Protein AF-A0A973MU06-F1 (afdb_monomer)

Nearest PDB structures (foldseek):
  3po4-assembly1_A  TM=4.987E-01  e=3.612E+00  Thermus aquaticus
  2y1j-assembly1_A  TM=4.144E-01  e=3.612E+00  Geobacillus stearothermophilus
  6xbu-assembly1_A  TM=2.678E-01  e=2.551E+00  Homo sapiens

Mean predicted aligned error: 11.71 Å

Structure (mmCIF, N/CA/C/O backbone):
data_AF-A0A973MU06-F1
#
_entry.id   AF-A0A973MU06-F1
#
loop_
_atom_site.group_PDB
_atom_site.id
_atom_site.type_symbol
_atom_site.label_atom_id
_atom_site.label_alt_id
_atom_site.label_comp_id
_atom_site.label_asym_id
_atom_site.label_entity_id
_atom_site.label_seq_id
_atom_site.pdbx_PDB_ins_code
_atom_site.Cartn_x
_atom_site.Cartn_y
_atom_site.Cartn_z
_atom_site.occupancy
_atom_site.B_iso_or_equiv
_atom_site.auth_seq_id
_atom_site.auth_comp_id
_atom_site.auth_asym_id
_atom_site.auth_atom_id
_atom_site.pdbx_PDB_model_num
ATOM 1 N N . MET A 1 1 ? -18.813 -7.911 0.118 1.00 45.56 1 MET A N 1
ATOM 2 C CA . MET A 1 1 ? -17.657 -8.788 -0.163 1.00 45.56 1 MET A CA 1
ATOM 3 C C . MET A 1 1 ? -16.631 -7.977 -0.950 1.00 45.56 1 MET A C 1
ATOM 5 O O . MET A 1 1 ? -17.014 -7.295 -1.896 1.00 45.56 1 MET A O 1
ATOM 9 N N . LEU A 1 2 ? -15.394 -7.871 -0.468 1.00 59.91 2 LEU A N 1
ATOM 10 C CA . LEU A 1 2 ? -14.309 -7.166 -1.158 1.00 59.91 2 LEU A CA 1
ATOM 11 C C . LEU A 1 2 ? -13.638 -8.207 -2.064 1.00 59.91 2 LEU A C 1
ATOM 13 O O . LEU A 1 2 ? -13.179 -9.213 -1.537 1.00 59.91 2 LEU A O 1
ATOM 17 N N . ASP A 1 3 ? -13.630 -8.017 -3.383 1.00 68.06 3 ASP A N 1
ATOM 18 C CA . ASP A 1 3 ? -12.956 -8.941 -4.308 1.00 68.06 3 ASP A CA 1
ATOM 19 C C . ASP A 1 3 ? -11.448 -8.655 -4.296 1.00 68.06 3 ASP A C 1
ATOM 21 O O . ASP A 1 3 ? -10.910 -7.942 -5.143 1.00 68.06 3 ASP A O 1
ATOM 25 N N . VAL A 1 4 ? -10.794 -9.056 -3.207 1.00 68.69 4 VAL A N 1
ATOM 26 C CA . VAL A 1 4 ? -9.351 -8.925 -3.002 1.00 68.69 4 VAL A CA 1
ATOM 27 C C . VAL A 1 4 ? -8.822 -10.311 -2.642 1.00 68.69 4 VAL A C 1
ATOM 29 O O . VAL A 1 4 ? -9.302 -10.877 -1.656 1.00 68.69 4 VAL A O 1
ATOM 32 N N . PRO A 1 5 ? -7.857 -10.862 -3.407 1.00 78.50 5 PRO A N 1
ATOM 33 C CA . PRO A 1 5 ? -7.288 -12.177 -3.130 1.00 78.50 5 PRO A CA 1
ATOM 34 C C . PRO A 1 5 ? -6.754 -12.260 -1.699 1.00 78.50 5 PRO A C 1
ATOM 36 O O . PRO A 1 5 ? -6.077 -11.341 -1.235 1.00 78.50 5 PRO A O 1
ATOM 39 N N . HIS A 1 6 ? -7.044 -13.360 -1.000 1.00 78.94 6 HIS A N 1
ATOM 40 C CA . HIS A 1 6 ? -6.614 -13.562 0.387 1.00 78.94 6 HIS A CA 1
ATOM 41 C C . HIS A 1 6 ? -5.093 -13.423 0.542 1.00 78.94 6 HIS A C 1
ATOM 43 O O . HIS A 1 6 ? -4.626 -12.701 1.420 1.00 78.94 6 HIS A O 1
ATOM 49 N N . GLU A 1 7 ? -4.345 -14.018 -0.386 1.00 75.00 7 GLU A N 1
ATOM 50 C CA . GLU A 1 7 ? -2.880 -13.980 -0.446 1.00 75.00 7 GLU A CA 1
ATOM 51 C C . GLU A 1 7 ? -2.329 -12.549 -0.516 1.00 75.00 7 GLU A C 1
ATOM 53 O O . GLU A 1 7 ? -1.333 -12.218 0.127 1.00 75.00 7 GLU A O 1
ATOM 58 N N . LEU A 1 8 ? -3.012 -11.654 -1.240 1.00 74.81 8 LEU A N 1
ATOM 59 C CA . LEU A 1 8 ? -2.621 -10.249 -1.316 1.00 74.81 8 LEU A CA 1
ATOM 60 C C . LEU A 1 8 ? -2.822 -9.550 0.034 1.00 74.81 8 LEU A C 1
ATOM 62 O O . LEU A 1 8 ? -1.968 -8.774 0.466 1.00 74.81 8 LEU A O 1
ATOM 66 N N . VAL A 1 9 ? -3.927 -9.835 0.728 1.00 82.50 9 VAL A N 1
ATOM 67 C CA . VAL A 1 9 ? -4.172 -9.285 2.070 1.00 82.50 9 VAL A CA 1
ATOM 68 C C . VAL A 1 9 ? -3.125 -9.800 3.057 1.00 82.50 9 VAL A C 1
ATOM 70 O O . VAL A 1 9 ? -2.606 -9.010 3.846 1.00 82.50 9 VAL A O 1
ATOM 73 N N . GLU A 1 10 ? -2.770 -11.084 2.993 1.00 80.88 10 GLU A N 1
ATOM 74 C CA . GLU A 1 10 ? -1.718 -11.677 3.822 1.00 80.88 10 GLU A CA 1
ATOM 75 C C . GLU A 1 10 ? -0.357 -11.034 3.560 1.00 80.88 10 GL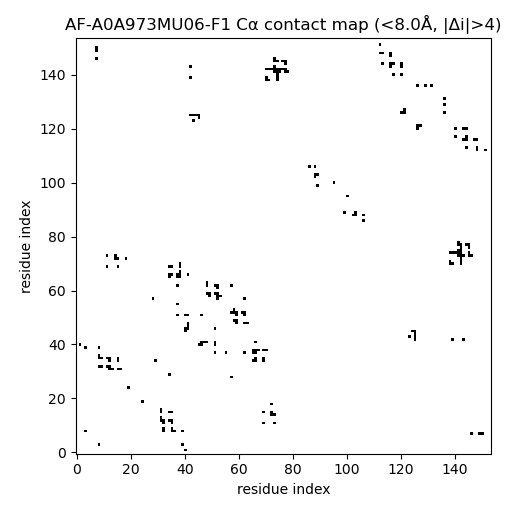U A C 1
ATOM 77 O O . GLU A 1 10 ? 0.290 -10.577 4.509 1.00 80.88 10 GLU A O 1
ATOM 82 N N . HIS A 1 11 ? 0.038 -10.900 2.292 1.00 75.62 11 HIS A N 1
ATOM 83 C CA . HIS A 1 11 ? 1.285 -10.249 1.906 1.00 75.62 11 HIS A CA 1
ATOM 84 C C . HIS A 1 11 ? 1.375 -8.830 2.479 1.00 75.62 11 HIS A C 1
ATOM 86 O O . HIS A 1 11 ? 2.320 -8.496 3.197 1.00 75.62 11 HIS A O 1
ATOM 92 N N . VAL A 1 12 ? 0.355 -8.000 2.241 1.00 79.62 12 VAL A N 1
ATOM 93 C CA . VAL A 1 12 ? 0.316 -6.621 2.752 1.00 79.62 12 VAL A CA 1
ATOM 94 C C . VAL A 1 12 ? 0.273 -6.597 4.283 1.00 79.62 12 VAL A C 1
ATOM 96 O O . VAL A 1 12 ? 0.899 -5.738 4.908 1.00 79.62 12 VAL A O 1
ATOM 99 N N . SER A 1 13 ? -0.408 -7.554 4.919 1.00 86.56 13 SER A N 1
ATOM 100 C CA . SER A 1 13 ? -0.440 -7.660 6.380 1.00 86.56 13 SER A CA 1
ATOM 101 C C . SER A 1 13 ? 0.942 -7.932 6.978 1.00 86.56 13 SER A C 1
ATOM 103 O O . SER A 1 13 ? 1.273 -7.364 8.024 1.00 86.56 13 SER A O 1
ATOM 105 N N . TRP A 1 14 ? 1.770 -8.728 6.297 1.00 85.56 14 TRP A N 1
ATOM 106 C CA . TRP A 1 14 ? 3.141 -9.005 6.709 1.00 85.56 14 TRP A CA 1
ATOM 107 C C . TRP A 1 14 ? 4.021 -7.755 6.598 1.00 85.56 14 TRP A C 1
ATOM 109 O O . TRP A 1 14 ? 4.791 -7.455 7.511 1.00 85.56 14 TRP A O 1
ATOM 119 N N . LEU A 1 15 ? 3.842 -6.952 5.542 1.00 82.69 15 LEU A N 1
ATOM 120 C CA .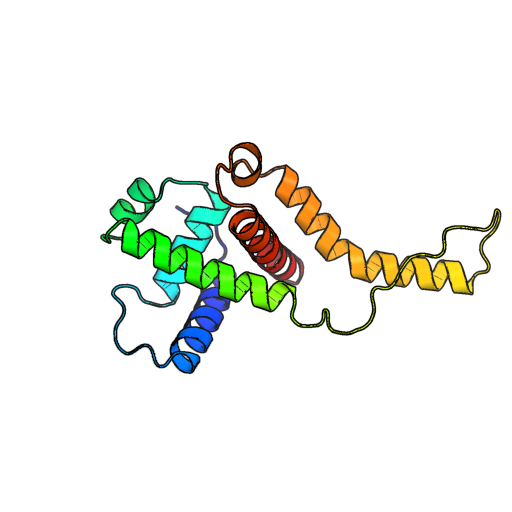 LEU A 1 15 ? 4.535 -5.666 5.396 1.00 82.69 15 LEU A CA 1
ATOM 121 C C . LEU A 1 15 ? 4.183 -4.689 6.524 1.00 82.69 15 LEU A C 1
ATOM 123 O O . LEU A 1 15 ? 5.063 -4.074 7.128 1.00 82.69 15 LEU A O 1
ATOM 127 N N . VAL A 1 16 ? 2.894 -4.583 6.852 1.00 86.31 16 VAL A N 1
ATOM 128 C CA . VAL A 1 16 ? 2.417 -3.761 7.975 1.00 86.31 16 VAL A CA 1
ATOM 129 C C . VAL A 1 16 ? 2.981 -4.272 9.302 1.00 86.31 16 VAL A C 1
ATOM 131 O O . VAL A 1 16 ? 3.365 -3.477 10.159 1.00 86.31 16 VAL A O 1
ATOM 134 N N . TYR A 1 17 ? 3.056 -5.591 9.487 1.00 86.38 17 TYR A N 1
ATOM 135 C CA . TYR A 1 17 ? 3.660 -6.195 10.672 1.00 86.38 17 TYR A CA 1
ATOM 136 C C . TYR A 1 17 ? 5.142 -5.824 10.814 1.00 86.38 17 TYR A C 1
ATOM 138 O O . TYR A 1 17 ? 5.544 -5.358 11.883 1.00 86.38 17 TYR A O 1
ATOM 146 N N . ALA A 1 18 ? 5.933 -5.965 9.746 1.00 78.06 18 ALA A N 1
ATOM 147 C CA . ALA A 1 18 ? 7.343 -5.582 9.736 1.00 78.06 18 ALA A CA 1
ATOM 148 C C . ALA A 1 18 ? 7.517 -4.099 10.100 1.00 78.06 18 ALA A C 1
ATOM 150 O O . ALA A 1 18 ? 8.261 -3.770 11.027 1.00 78.06 18 ALA A O 1
ATOM 151 N N . ARG A 1 19 ? 6.722 -3.214 9.484 1.00 82.38 19 ARG A N 1
ATOM 152 C CA . ARG A 1 19 ? 6.762 -1.776 9.773 1.00 82.38 19 ARG A CA 1
ATOM 153 C C . ARG A 1 19 ? 6.411 -1.443 11.223 1.00 82.38 19 ARG A C 1
ATOM 155 O O . ARG A 1 19 ? 7.079 -0.632 11.861 1.00 82.38 19 ARG A O 1
ATOM 162 N N . ARG A 1 20 ? 5.377 -2.079 11.781 1.00 86.94 20 ARG A N 1
ATOM 163 C CA . ARG A 1 20 ? 4.983 -1.876 13.186 1.00 86.94 20 ARG A CA 1
ATOM 164 C C . ARG A 1 20 ? 6.076 -2.318 14.163 1.00 86.94 20 ARG A C 1
ATOM 166 O O . ARG A 1 20 ? 6.196 -1.700 15.223 1.00 86.94 20 ARG A O 1
ATOM 173 N N . ARG A 1 21 ? 6.855 -3.354 13.820 1.00 82.12 21 ARG A N 1
ATOM 174 C CA . ARG A 1 21 ? 8.013 -3.802 14.609 1.00 82.12 21 ARG A CA 1
ATOM 175 C C . ARG A 1 21 ? 9.158 -2.797 14.571 1.00 82.12 21 ARG A C 1
ATOM 177 O O . ARG A 1 21 ? 9.677 -2.481 15.634 1.00 82.12 21 ARG A O 1
ATOM 184 N N . GLU A 1 22 ? 9.502 -2.276 13.394 1.00 77.50 22 GLU A N 1
ATOM 185 C CA . GLU A 1 22 ? 10.527 -1.229 13.238 1.00 77.50 22 GLU A CA 1
ATOM 186 C C . GLU A 1 22 ? 10.194 0.020 14.061 1.00 77.50 22 GLU A C 1
ATOM 188 O O . GLU A 1 22 ? 11.046 0.561 14.757 1.00 77.50 22 GLU A O 1
ATOM 193 N N . LEU A 1 23 ? 8.929 0.448 14.027 1.00 78.38 23 LEU A N 1
ATOM 194 C CA . LEU A 1 23 ? 8.449 1.623 14.758 1.00 78.38 23 LEU A CA 1
ATOM 195 C C . LEU A 1 23 ? 8.227 1.371 16.262 1.00 78.38 23 LEU A C 1
ATOM 197 O O . LEU A 1 23 ? 7.843 2.291 16.981 1.00 78.38 23 LEU A O 1
ATOM 201 N N . GLY A 1 24 ? 8.386 0.133 16.748 1.00 76.50 24 GLY A N 1
ATOM 202 C CA . GLY A 1 24 ? 8.157 -0.216 18.155 1.00 76.50 24 GLY A CA 1
ATOM 203 C C . GLY A 1 24 ? 6.724 0.043 18.646 1.00 76.50 24 GLY A C 1
ATOM 204 O O . GLY A 1 24 ? 6.511 0.339 19.823 1.00 76.50 24 GLY A O 1
ATOM 205 N N . SER A 1 25 ? 5.718 -0.028 17.766 1.00 73.62 25 SER A N 1
ATOM 206 C CA . SER A 1 25 ? 4.342 0.368 18.097 1.00 73.62 25 SER A CA 1
ATOM 207 C C . SER A 1 25 ? 3.691 -0.621 19.075 1.00 73.62 25 SER A C 1
ATOM 209 O O . SER A 1 25 ? 3.424 -1.767 18.720 1.00 73.62 25 SER A O 1
ATOM 211 N N . ARG A 1 26 ? 3.409 -0.187 20.314 1.00 58.66 26 ARG A N 1
ATOM 212 C CA . ARG A 1 26 ? 3.016 -1.103 21.405 1.00 58.66 26 ARG A CA 1
ATOM 213 C C . ARG A 1 26 ? 1.523 -1.447 21.513 1.00 58.66 26 ARG A C 1
ATOM 215 O O . ARG A 1 26 ? 1.229 -2.468 22.123 1.00 58.66 26 ARG A O 1
ATOM 222 N N . ARG A 1 27 ? 0.574 -0.683 20.941 1.00 71.19 27 ARG A N 1
ATOM 223 C CA . ARG A 1 27 ? -0.880 -1.012 20.954 1.00 71.19 27 ARG A CA 1
ATOM 224 C C . ARG A 1 27 ? -1.637 -0.392 19.768 1.00 71.19 27 ARG A C 1
ATOM 226 O O . ARG A 1 27 ? -1.558 0.814 19.545 1.00 71.19 27 ARG A O 1
ATOM 233 N N . ARG A 1 28 ? -2.404 -1.194 19.018 1.00 80.69 28 ARG A N 1
ATOM 234 C CA . ARG A 1 28 ? -3.244 -0.753 17.881 1.00 80.69 28 ARG A CA 1
ATOM 235 C C . ARG A 1 28 ? -4.614 -1.439 17.941 1.00 80.69 28 ARG A C 1
ATOM 237 O O . ARG A 1 28 ? -4.673 -2.625 18.235 1.00 80.69 28 ARG A O 1
ATOM 244 N N . LYS A 1 29 ? -5.693 -0.704 17.626 1.00 84.25 29 LYS A N 1
ATOM 245 C CA . LYS A 1 29 ? -7.080 -1.224 17.637 1.00 84.25 29 LYS A CA 1
ATOM 246 C C . LYS A 1 29 ? -7.317 -2.301 16.564 1.00 84.25 29 LYS A C 1
ATOM 248 O O . LYS A 1 29 ? -8.085 -3.227 16.788 1.00 84.25 29 LYS A O 1
ATOM 253 N N . LEU A 1 30 ? -6.636 -2.204 15.417 1.00 88.81 30 LEU A N 1
ATOM 254 C CA . LEU A 1 30 ? -6.728 -3.179 14.325 1.00 88.81 30 LEU A CA 1
ATOM 255 C C . LEU A 1 30 ? -5.519 -4.122 14.273 1.00 88.81 30 LEU A C 1
ATOM 257 O O . LEU A 1 30 ? -4.365 -3.684 14.400 1.00 88.81 30 LEU A O 1
ATOM 261 N N . SER A 1 31 ? -5.789 -5.398 13.976 1.00 90.62 31 SER A N 1
ATOM 262 C CA . SER A 1 31 ? -4.767 -6.360 13.547 1.00 90.62 31 SER A CA 1
ATOM 263 C C . SER A 1 31 ? -4.133 -5.926 12.220 1.00 90.62 31 SER A C 1
ATOM 265 O O . SER A 1 31 ? -4.721 -5.140 11.473 1.00 90.62 31 SER A O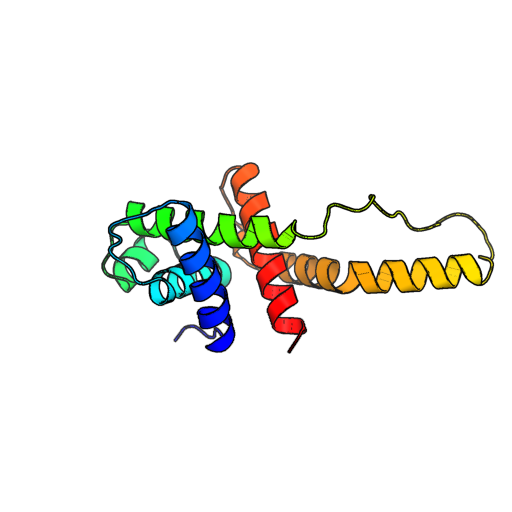 1
ATOM 267 N N . CYS A 1 32 ? -2.937 -6.433 11.908 1.00 89.19 32 CYS A N 1
ATOM 268 C CA . CYS A 1 32 ? -2.266 -6.121 10.641 1.00 89.19 32 CYS A CA 1
ATOM 269 C C . CYS A 1 32 ? -3.112 -6.546 9.433 1.00 89.19 32 CYS A C 1
ATOM 271 O O . CYS A 1 32 ? -3.210 -5.794 8.471 1.00 89.19 32 CYS A O 1
ATOM 273 N N . PHE A 1 33 ? -3.798 -7.691 9.529 1.00 89.75 33 PHE A N 1
ATOM 274 C CA . PHE A 1 33 ? -4.711 -8.178 8.494 1.00 89.75 33 PHE A CA 1
ATOM 275 C C . PHE A 1 33 ? -5.903 -7.235 8.281 1.00 89.75 33 PHE A C 1
ATOM 277 O O . PHE A 1 33 ? -6.186 -6.837 7.155 1.00 89.75 33 PHE A O 1
ATOM 284 N N . LYS A 1 34 ? -6.568 -6.795 9.361 1.00 90.62 34 LYS A N 1
ATOM 285 C CA . LYS A 1 34 ? -7.686 -5.841 9.253 1.00 90.62 34 LYS A CA 1
ATOM 286 C C . LYS A 1 34 ? -7.227 -4.467 8.753 1.00 90.62 34 LYS A C 1
A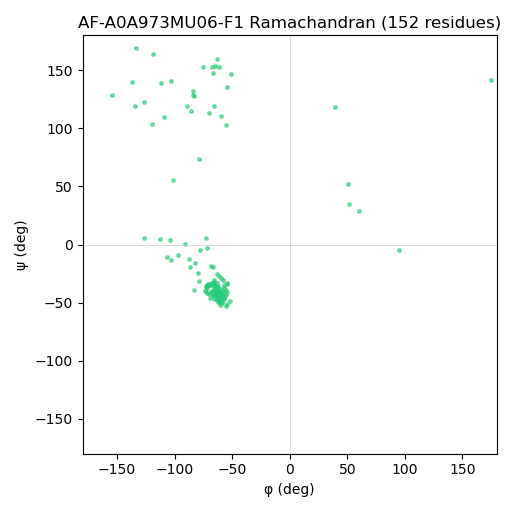TOM 288 O O . LYS A 1 34 ? -7.951 -3.841 7.990 1.00 90.62 34 LYS A O 1
ATOM 293 N N . GLN A 1 35 ? -6.032 -4.010 9.138 1.00 92.75 35 GLN A N 1
ATOM 294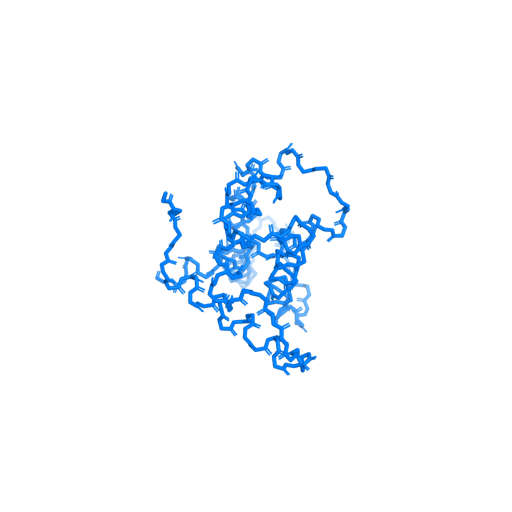 C CA . GLN A 1 35 ? -5.445 -2.782 8.590 1.00 92.75 35 GLN A CA 1
ATOM 295 C C . GLN A 1 35 ? -5.158 -2.915 7.086 1.00 92.75 35 GLN A C 1
ATOM 297 O O . GLN A 1 35 ? -5.504 -2.010 6.331 1.00 92.75 35 GLN A O 1
ATOM 302 N N . ALA A 1 36 ? -4.569 -4.032 6.650 1.00 87.81 36 ALA A N 1
ATOM 303 C CA . ALA A 1 36 ? -4.302 -4.300 5.240 1.00 87.81 36 ALA A CA 1
ATOM 304 C C . ALA A 1 36 ? -5.600 -4.330 4.425 1.00 87.81 36 ALA A C 1
ATOM 306 O O . ALA A 1 36 ? -5.709 -3.646 3.412 1.00 87.81 36 ALA A O 1
ATOM 307 N N . LEU A 1 37 ? -6.619 -5.042 4.914 1.00 90.19 37 LEU A N 1
ATOM 308 C CA . LEU A 1 37 ? -7.924 -5.114 4.265 1.00 90.19 37 LEU A CA 1
ATOM 309 C C . LEU A 1 37 ? -8.594 -3.737 4.152 1.00 90.19 37 LEU A C 1
ATOM 311 O O . LEU A 1 37 ? -9.124 -3.404 3.097 1.00 90.19 37 LEU A O 1
ATOM 315 N N . LEU A 1 38 ? -8.536 -2.920 5.209 1.00 90.75 38 LEU A N 1
ATOM 316 C CA . LEU A 1 38 ? -9.058 -1.550 5.213 1.00 90.75 38 LEU A CA 1
ATOM 317 C C . LEU A 1 38 ? -8.344 -0.660 4.181 1.00 90.75 38 LEU A C 1
ATOM 319 O O . LEU A 1 38 ? -8.999 0.076 3.444 1.00 90.75 38 LEU A O 1
ATOM 323 N N . ALA A 1 39 ? -7.016 -0.751 4.081 1.00 87.19 39 ALA A N 1
ATOM 324 C CA . ALA A 1 39 ? -6.245 -0.002 3.091 1.00 87.19 39 ALA A CA 1
ATOM 325 C C . ALA A 1 39 ? -6.545 -0.451 1.654 1.00 87.19 39 ALA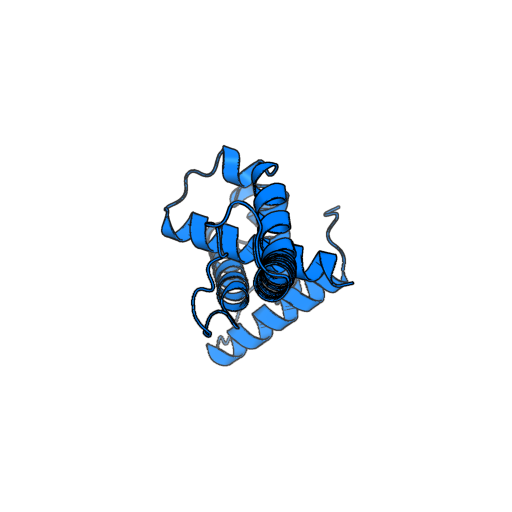 A C 1
ATOM 327 O O . ALA A 1 39 ? -6.748 0.388 0.777 1.00 87.19 39 ALA A O 1
ATOM 328 N N . LEU A 1 40 ? -6.639 -1.761 1.416 1.00 85.25 40 LEU A N 1
ATOM 329 C CA . LEU A 1 40 ? -6.990 -2.318 0.108 1.00 85.25 40 LEU A CA 1
ATOM 330 C C . LEU A 1 40 ? -8.425 -1.947 -0.292 1.00 85.25 40 LEU A C 1
ATOM 332 O O . LEU A 1 40 ? -8.663 -1.594 -1.445 1.00 85.25 40 LEU A O 1
ATOM 336 N N . ALA A 1 41 ? -9.367 -1.936 0.656 1.00 85.62 41 ALA A N 1
ATOM 337 C CA . ALA A 1 41 ? -10.732 -1.460 0.439 1.00 85.62 41 ALA A CA 1
ATOM 338 C C . ALA A 1 41 ? -10.768 0.012 0.020 1.00 85.62 41 ALA A C 1
ATOM 340 O O . ALA A 1 41 ? -11.408 0.342 -0.978 1.00 85.62 41 ALA A O 1
ATOM 341 N N . TYR A 1 42 ? -10.030 0.878 0.720 1.00 83.88 42 TYR A N 1
ATOM 342 C CA . TYR A 1 42 ? -9.907 2.290 0.360 1.00 83.88 42 TYR A CA 1
ATOM 343 C C . TYR A 1 42 ? -9.340 2.471 -1.054 1.00 83.88 42 TYR A C 1
ATOM 345 O O . TYR A 1 42 ? -9.926 3.174 -1.877 1.00 83.88 42 TYR A O 1
ATOM 353 N N . VAL A 1 43 ? -8.230 1.790 -1.353 1.00 78.31 43 VAL A N 1
ATOM 354 C CA . VAL A 1 43 ? -7.524 1.895 -2.637 1.00 78.31 43 VAL A CA 1
ATOM 355 C C . VAL A 1 43 ? -8.377 1.364 -3.798 1.00 78.31 43 VAL A C 1
ATOM 357 O O . VAL A 1 43 ? -8.413 1.993 -4.854 1.00 78.31 43 VAL A O 1
ATOM 360 N N . ARG A 1 44 ? -9.120 0.263 -3.607 1.00 74.00 44 ARG A N 1
ATOM 361 C CA . ARG A 1 44 ? -9.943 -0.348 -4.666 1.00 74.00 44 ARG A CA 1
ATOM 362 C C . ARG A 1 44 ? -11.319 0.290 -4.848 1.00 74.00 44 ARG A C 1
ATOM 364 O O . ARG A 1 44 ? -11.784 0.406 -5.979 1.00 74.00 44 ARG A O 1
ATOM 371 N N . LYS A 1 45 ? -12.000 0.668 -3.763 1.00 71.50 45 LYS A N 1
ATOM 372 C CA . LYS A 1 45 ? -13.401 1.122 -3.820 1.00 71.50 45 LYS A CA 1
ATOM 373 C C . LYS A 1 45 ? -13.578 2.633 -3.714 1.00 71.50 45 LYS A C 1
ATOM 375 O O . LYS A 1 45 ? -14.656 3.118 -4.047 1.00 71.50 45 LYS A O 1
ATOM 380 N N . ASN A 1 46 ? -12.540 3.376 -3.311 1.00 67.88 46 ASN A N 1
ATOM 381 C CA . ASN A 1 46 ? -12.618 4.818 -3.051 1.00 67.88 46 ASN A CA 1
ATOM 382 C C . ASN A 1 46 ? -13.775 5.183 -2.092 1.00 67.88 46 ASN A C 1
ATOM 384 O O . ASN A 1 46 ? -14.444 6.202 -2.264 1.00 67.88 46 ASN A O 1
ATOM 388 N N . GLU A 1 47 ? -14.048 4.311 -1.117 1.00 72.94 47 GLU A N 1
ATOM 389 C CA . GLU A 1 47 ? -15.022 4.569 -0.052 1.00 72.94 47 GLU A CA 1
ATOM 390 C C . GLU A 1 47 ? -14.520 5.709 0.845 1.00 72.94 47 GLU A C 1
ATOM 392 O O . GLU A 1 47 ? -13.312 5.888 1.039 1.00 72.94 47 GLU A O 1
ATOM 397 N N . THR A 1 48 ? -15.441 6.502 1.398 1.00 83.56 48 THR A N 1
ATOM 398 C CA . THR A 1 48 ? -15.054 7.580 2.314 1.00 83.56 48 THR A CA 1
ATOM 399 C C . THR A 1 48 ? -14.485 6.995 3.607 1.00 83.56 48 THR A C 1
ATOM 401 O O . THR A 1 48 ? -14.850 5.894 4.026 1.00 83.56 48 THR A O 1
ATOM 404 N N . PHE A 1 49 ? -13.608 7.740 4.291 1.00 85.88 49 PHE A N 1
ATOM 405 C CA . PHE A 1 49 ? -13.092 7.298 5.591 1.00 85.88 49 PHE A CA 1
ATOM 406 C C . PHE A 1 49 ? -14.214 7.062 6.608 1.00 85.88 49 PHE A C 1
ATOM 408 O O . PHE A 1 49 ? -14.074 6.154 7.414 1.00 85.88 49 PHE A O 1
ATOM 415 N N . ALA A 1 50 ? -15.330 7.793 6.521 1.00 86.31 50 ALA A N 1
ATOM 416 C CA . ALA A 1 50 ? -16.533 7.562 7.321 1.00 86.31 50 ALA A CA 1
ATOM 417 C C . ALA A 1 50 ? -17.153 6.176 7.076 1.00 86.31 50 ALA A C 1
ATOM 419 O O . ALA A 1 50 ? -17.423 5.438 8.022 1.00 86.31 50 ALA A O 1
ATOM 420 N N . GLN A 1 51 ? -17.326 5.786 5.809 1.00 86.50 51 GLN A N 1
ATOM 421 C CA . GLN A 1 51 ? -17.880 4.477 5.441 1.00 86.50 51 GLN A CA 1
ATOM 422 C C . GLN A 1 51 ? -16.960 3.329 5.877 1.00 86.50 51 GLN A C 1
ATOM 424 O O . GLN A 1 51 ? -17.417 2.349 6.465 1.00 86.50 51 GLN A O 1
ATOM 429 N N . LEU A 1 52 ? -15.652 3.482 5.657 1.00 88.06 52 LEU A N 1
ATOM 430 C CA . LEU A 1 52 ? -14.650 2.506 6.089 1.00 88.06 52 LEU A CA 1
ATOM 431 C C . LEU A 1 52 ? -14.565 2.414 7.615 1.00 88.06 52 LEU A C 1
ATOM 433 O O . LEU A 1 52 ? -14.478 1.324 8.169 1.00 88.06 52 LEU A O 1
ATOM 437 N N . ALA A 1 53 ? -14.604 3.547 8.312 1.00 90.62 53 ALA A N 1
ATOM 438 C CA . ALA A 1 53 ? -14.560 3.599 9.766 1.00 90.62 53 ALA A CA 1
ATOM 439 C C . ALA A 1 53 ? -15.747 2.858 10.393 1.00 90.62 53 ALA A C 1
ATOM 441 O O . ALA A 1 53 ? -15.544 2.036 11.288 1.00 90.62 53 ALA A O 1
ATOM 442 N N . ALA A 1 54 ? -16.954 3.072 9.858 1.00 91.44 54 ALA A N 1
ATOM 443 C CA . ALA A 1 54 ? -18.156 2.361 10.278 1.00 91.44 54 ALA A CA 1
ATOM 444 C C . ALA A 1 54 ? -18.043 0.842 10.054 1.00 91.44 54 ALA A C 1
ATOM 446 O O . ALA A 1 54 ? -18.339 0.064 10.956 1.00 91.44 54 ALA A O 1
ATOM 447 N N . GLY A 1 55 ? -17.546 0.405 8.890 1.00 89.25 55 GLY A N 1
ATOM 448 C CA . GLY A 1 55 ? -17.403 -1.022 8.567 1.00 89.25 55 GLY A CA 1
ATOM 449 C C . GLY A 1 55 ? -16.366 -1.777 9.410 1.00 89.25 55 GLY A C 1
ATOM 450 O O . GLY A 1 55 ? -16.414 -3.004 9.490 1.00 89.25 55 GLY A O 1
ATOM 451 N N . PHE A 1 56 ? -15.433 -1.063 10.043 1.00 88.62 56 PHE A N 1
ATOM 452 C CA . PHE A 1 56 ? -14.363 -1.641 10.864 1.00 88.62 56 PHE A CA 1
ATOM 453 C C . PHE A 1 56 ? -14.495 -1.317 12.360 1.00 88.62 56 PHE A C 1
ATOM 455 O O . PHE A 1 56 ? -13.603 -1.686 13.127 1.00 88.62 56 PHE A O 1
ATOM 462 N N . ASP A 1 57 ? -15.583 -0.655 12.769 1.00 91.75 57 ASP A N 1
ATOM 463 C CA . ASP A 1 57 ? -15.822 -0.170 14.133 1.00 91.75 57 ASP A CA 1
ATOM 464 C C . ASP A 1 57 ? -14.637 0.650 14.684 1.00 91.75 57 ASP A C 1
ATOM 466 O O . ASP A 1 57 ? -14.058 0.377 15.737 1.00 91.75 57 ASP A O 1
ATOM 470 N N . ILE A 1 58 ? -14.189 1.658 13.939 1.00 93.25 58 ILE A N 1
ATOM 471 C CA . ILE A 1 58 ? -13.092 2.550 14.345 1.00 93.25 58 ILE A CA 1
ATOM 472 C C . ILE A 1 58 ? -13.461 4.012 14.102 1.00 93.25 58 ILE A C 1
ATOM 474 O O . ILE A 1 58 ? -14.443 4.309 13.438 1.00 93.2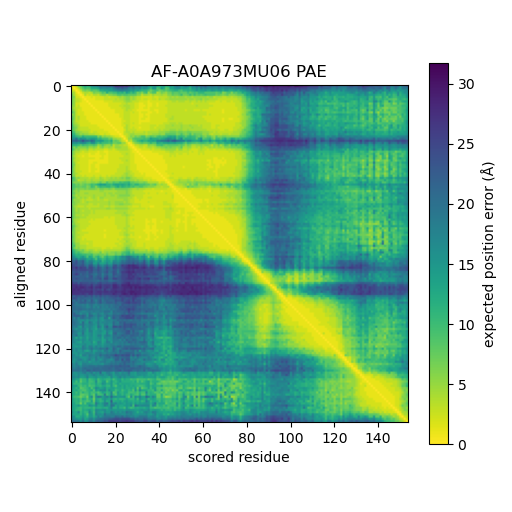5 58 ILE A O 1
ATOM 478 N N . SER A 1 59 ? -12.664 4.947 14.625 1.00 93.44 59 SER A N 1
ATOM 479 C CA . SER A 1 59 ? -12.823 6.360 14.269 1.00 93.44 59 SER A CA 1
ATOM 480 C C . SER A 1 59 ? -12.285 6.647 12.866 1.00 93.44 59 SER A C 1
ATOM 482 O O . SER A 1 59 ? -11.320 6.013 12.430 1.00 93.44 59 SER A O 1
ATOM 484 N N . GLU A 1 60 ? -12.827 7.667 12.196 1.00 93.19 60 GLU A N 1
ATOM 485 C CA . GLU A 1 60 ? -12.322 8.144 10.898 1.00 93.19 60 GLU A CA 1
ATOM 486 C C . GLU A 1 60 ? -10.831 8.486 10.938 1.00 93.19 60 GLU A C 1
ATOM 488 O O . GLU A 1 60 ? -10.079 8.104 10.045 1.00 93.19 60 GLU A O 1
ATOM 493 N N . ALA A 1 61 ? -10.367 9.121 12.018 1.00 90.19 61 ALA A N 1
ATOM 494 C CA . ALA A 1 61 ? -8.949 9.411 12.219 1.00 90.19 61 ALA A CA 1
ATOM 495 C C . ALA A 1 61 ? -8.095 8.130 12.306 1.00 90.19 61 ALA A C 1
ATOM 497 O O . ALA A 1 61 ? -6.965 8.085 11.815 1.00 90.19 61 ALA A O 1
ATOM 498 N N . THR A 1 62 ? -8.630 7.059 12.903 1.00 90.19 62 THR A N 1
ATOM 499 C CA . THR A 1 62 ? -7.947 5.759 12.956 1.00 90.19 62 THR A CA 1
ATOM 500 C C . THR A 1 62 ? -7.935 5.089 11.590 1.00 90.19 62 THR A C 1
ATOM 502 O O . THR A 1 62 ? -6.891 4.567 11.204 1.00 90.19 62 THR A O 1
ATOM 505 N N . ALA A 1 63 ? -9.048 5.142 10.852 1.00 90.69 63 ALA A N 1
ATOM 506 C CA . ALA A 1 63 ? -9.125 4.641 9.485 1.00 90.69 63 ALA A CA 1
ATOM 507 C C . ALA A 1 63 ? -8.104 5.360 8.597 1.00 90.69 63 ALA A C 1
ATOM 509 O O . ALA A 1 63 ? -7.269 4.710 7.973 1.00 90.69 63 ALA A O 1
ATOM 510 N N . TRP A 1 64 ? -8.092 6.694 8.633 1.00 89.94 64 TRP A N 1
ATOM 511 C CA . TRP A 1 64 ? -7.140 7.524 7.903 1.00 89.94 64 TRP A CA 1
ATOM 512 C C . TRP A 1 64 ? -5.694 7.140 8.209 1.00 89.94 64 TRP A C 1
ATOM 514 O O . TRP A 1 64 ? -4.938 6.864 7.284 1.00 89.94 64 TRP A O 1
ATOM 524 N N . ARG A 1 65 ? -5.322 7.048 9.493 1.00 90.19 65 ARG A N 1
ATOM 525 C CA . ARG A 1 65 ? -3.959 6.690 9.914 1.00 90.19 65 ARG A CA 1
ATOM 526 C C . ARG A 1 65 ? -3.561 5.292 9.446 1.00 90.19 65 ARG A C 1
ATOM 528 O O . ARG A 1 65 ? -2.438 5.102 9.001 1.00 90.19 65 ARG A O 1
ATOM 535 N N . CYS A 1 66 ? -4.461 4.317 9.556 1.00 88.31 66 CYS A N 1
ATOM 536 C CA . CYS A 1 66 ? -4.199 2.950 9.110 1.00 88.31 66 CYS A CA 1
ATOM 537 C C . CYS A 1 66 ? -4.019 2.866 7.589 1.00 88.31 66 CYS A C 1
ATOM 539 O O . CYS A 1 66 ? -3.106 2.179 7.137 1.00 88.31 66 CYS A O 1
ATOM 541 N N . VAL A 1 67 ? -4.846 3.578 6.816 1.00 88.31 67 VAL A N 1
ATOM 542 C CA . VAL A 1 67 ? -4.680 3.680 5.359 1.00 88.31 67 VAL A CA 1
ATOM 543 C C . VAL A 1 67 ? -3.356 4.353 5.017 1.00 88.31 67 VAL A C 1
ATOM 545 O O . VAL A 1 67 ? -2.609 3.818 4.206 1.00 88.31 67 VAL A O 1
ATOM 548 N N . ASP A 1 68 ? -3.057 5.501 5.625 1.00 85.12 68 ASP A N 1
ATOM 549 C CA . ASP A 1 68 ? -1.866 6.292 5.303 1.00 85.12 68 ASP A CA 1
ATOM 550 C C . ASP A 1 68 ? -0.577 5.511 5.601 1.00 85.12 68 ASP A C 1
ATOM 552 O O . ASP A 1 68 ? 0.280 5.389 4.732 1.00 85.12 68 ASP A O 1
ATOM 556 N N . GLU A 1 69 ? -0.504 4.858 6.766 1.00 84.75 69 GLU A N 1
ATOM 557 C CA . GLU A 1 69 ? 0.620 4.001 7.167 1.00 84.75 69 GLU A CA 1
ATOM 558 C C . GLU A 1 69 ? 0.817 2.815 6.205 1.00 84.75 69 GLU A C 1
ATOM 560 O O . GLU A 1 69 ? 1.942 2.497 5.827 1.00 84.75 69 GLU A O 1
ATOM 565 N N . THR A 1 70 ? -0.261 2.161 5.760 1.00 84.62 70 THR A N 1
ATOM 566 C CA . THR A 1 70 ? -0.150 1.052 4.797 1.00 84.62 70 THR A CA 1
ATOM 567 C C . THR A 1 70 ? 0.228 1.535 3.398 1.00 84.62 70 THR A C 1
ATOM 569 O O . THR A 1 70 ? 1.009 0.877 2.714 1.00 84.62 70 THR A O 1
ATOM 572 N N . VAL A 1 71 ? -0.284 2.689 2.972 1.00 83.12 71 VAL A N 1
ATOM 573 C CA . VAL A 1 71 ? 0.070 3.307 1.690 1.00 83.12 71 VAL A CA 1
ATOM 574 C C . VAL A 1 71 ? 1.544 3.713 1.669 1.00 83.12 71 VAL A C 1
ATOM 576 O O . VAL A 1 71 ? 2.203 3.496 0.658 1.00 83.12 71 VAL A O 1
ATOM 579 N N . GLU A 1 72 ? 2.090 4.235 2.769 1.00 78.56 72 GLU A N 1
ATOM 580 C CA . GLU A 1 72 ? 3.528 4.505 2.892 1.00 78.56 72 GLU A CA 1
ATOM 581 C C . GLU A 1 72 ? 4.367 3.235 2.745 1.00 78.56 72 GLU A C 1
ATOM 583 O O . GLU A 1 72 ? 5.272 3.200 1.919 1.00 78.56 72 GLU A O 1
ATOM 588 N N . VAL A 1 73 ? 4.014 2.164 3.460 1.00 77.50 73 VAL A N 1
ATOM 589 C CA . VAL A 1 73 ? 4.723 0.875 3.382 1.00 77.50 73 VAL A CA 1
ATOM 590 C C . VAL A 1 73 ? 4.745 0.310 1.959 1.00 77.50 73 VAL A C 1
ATOM 592 O O . VAL A 1 73 ? 5.763 -0.210 1.501 1.00 77.50 73 VAL A O 1
ATOM 595 N N . LEU A 1 74 ? 3.625 0.410 1.242 1.00 76.06 74 LEU A N 1
ATOM 596 C CA . LEU A 1 74 ? 3.531 -0.045 -0.144 1.00 76.06 74 LEU A CA 1
ATOM 597 C C . LEU A 1 74 ? 4.279 0.880 -1.111 1.00 76.06 74 LEU A C 1
ATOM 599 O O . LEU A 1 74 ? 4.863 0.396 -2.080 1.00 76.06 74 LEU A O 1
ATOM 603 N N . ALA A 1 75 ? 4.273 2.190 -0.857 1.00 69.44 75 ALA A N 1
ATOM 604 C CA . ALA A 1 75 ? 5.011 3.162 -1.652 1.00 69.44 75 ALA A CA 1
ATOM 605 C C . ALA A 1 75 ? 6.524 2.965 -1.512 1.00 69.44 75 ALA A C 1
ATOM 607 O O . ALA A 1 75 ? 7.218 2.933 -2.523 1.00 69.44 75 ALA A O 1
ATOM 608 N N . ASP A 1 76 ? 7.025 2.757 -0.292 1.00 66.12 76 ASP A N 1
ATOM 609 C CA . ASP A 1 76 ? 8.443 2.495 -0.029 1.00 66.12 76 ASP A CA 1
ATOM 610 C C . ASP A 1 76 ? 8.925 1.251 -0.792 1.00 66.12 76 ASP A C 1
ATOM 612 O O . ASP A 1 76 ? 9.995 1.261 -1.399 1.00 66.12 76 ASP A O 1
ATOM 616 N N . ARG A 1 77 ? 8.094 0.202 -0.849 1.00 66.19 77 ARG A N 1
ATOM 617 C CA . ARG A 1 77 ? 8.338 -1.019 -1.637 1.00 66.19 77 ARG A CA 1
ATOM 618 C C . ARG A 1 77 ? 8.377 -0.777 -3.144 1.00 66.19 77 ARG A C 1
ATOM 620 O O . ARG A 1 77 ? 9.200 -1.393 -3.812 1.00 66.19 77 ARG A O 1
ATOM 627 N N . ALA A 1 78 ? 7.565 0.137 -3.671 1.00 59.72 78 ALA A N 1
ATOM 628 C CA . ALA A 1 78 ? 7.597 0.499 -5.092 1.00 59.72 78 ALA A CA 1
ATOM 629 C C . ALA A 1 78 ? 8.944 1.127 -5.501 1.00 59.72 78 ALA A C 1
ATOM 631 O O . ALA A 1 78 ? 9.341 1.056 -6.664 1.00 59.72 78 ALA A O 1
ATOM 632 N N . TYR A 1 79 ? 9.653 1.731 -4.541 1.00 53.94 79 TYR A N 1
ATOM 633 C CA . TYR A 1 79 ? 10.976 2.321 -4.741 1.00 53.94 79 TYR A CA 1
ATOM 634 C C . TYR A 1 79 ? 12.136 1.397 -4.329 1.00 53.94 79 TYR A C 1
ATOM 636 O O . TYR A 1 79 ? 13.292 1.700 -4.637 1.00 53.94 79 TYR A O 1
ATOM 644 N N . GLN A 1 80 ? 11.879 0.254 -3.680 1.00 51.69 80 GLN A N 1
ATOM 645 C CA . GLN A 1 80 ? 12.921 -0.737 -3.392 1.00 51.69 80 GLN A CA 1
ATOM 646 C C . GLN A 1 80 ? 13.436 -1.345 -4.705 1.00 51.69 80 GLN A C 1
ATOM 648 O O . GLN A 1 80 ? 12.684 -1.932 -5.475 1.00 51.69 80 GLN A O 1
ATOM 653 N N . GLY A 1 81 ? 14.734 -1.174 -4.978 1.00 48.84 81 GLY A N 1
ATOM 654 C CA . GLY A 1 81 ? 15.359 -1.558 -6.252 1.00 48.84 81 GLY A CA 1
ATOM 655 C C . GLY A 1 81 ? 15.457 -0.430 -7.290 1.00 48.84 81 GLY A C 1
ATOM 656 O O . GLY A 1 81 ? 16.131 -0.607 -8.301 1.00 48.84 81 GLY A O 1
ATOM 657 N N . ALA A 1 82 ? 14.900 0.761 -7.025 1.00 48.59 82 ALA A N 1
ATOM 658 C CA . ALA A 1 82 ? 15.074 1.946 -7.880 1.00 48.59 82 ALA A CA 1
ATOM 659 C C . ALA A 1 82 ? 16.491 2.565 -7.801 1.00 48.59 82 ALA A C 1
ATOM 661 O O . ALA A 1 82 ? 16.794 3.528 -8.502 1.00 48.59 82 ALA A O 1
ATOM 662 N N . GLY A 1 83 ? 17.366 2.012 -6.952 1.00 45.09 83 GLY A N 1
ATOM 663 C CA . GLY A 1 83 ? 18.717 2.508 -6.665 1.00 45.09 83 GLY A CA 1
ATOM 664 C C . GLY A 1 83 ? 19.765 2.299 -7.764 1.00 45.09 83 GLY A C 1
ATOM 665 O O . GLY A 1 83 ? 20.928 2.617 -7.542 1.00 45.09 83 GLY A O 1
ATOM 666 N N . ALA A 1 84 ? 19.400 1.796 -8.944 1.00 50.81 84 ALA A N 1
ATOM 667 C CA . ALA A 1 84 ? 20.323 1.660 -10.066 1.00 50.81 84 ALA A CA 1
ATOM 668 C C . ALA A 1 84 ? 19.816 2.478 -11.257 1.00 50.81 84 ALA A C 1
ATOM 670 O O . ALA A 1 84 ? 18.882 2.057 -11.925 1.00 50.81 84 ALA A O 1
ATOM 671 N N . THR A 1 85 ? 20.449 3.636 -11.483 1.00 57.84 85 THR A N 1
ATOM 672 C CA . THR A 1 85 ? 20.505 4.432 -12.728 1.00 57.84 85 THR A CA 1
ATOM 673 C C . THR A 1 85 ? 19.209 4.521 -13.550 1.00 57.84 85 THR A C 1
ATOM 675 O O . THR A 1 85 ? 18.768 3.538 -14.139 1.00 57.84 85 THR A O 1
ATOM 678 N N . VAL A 1 86 ? 18.658 5.730 -13.733 1.00 56.47 86 VAL A N 1
ATOM 679 C CA . VAL A 1 86 ? 17.592 5.977 -14.725 1.00 56.47 86 VAL A CA 1
ATOM 680 C C . VAL A 1 86 ? 18.080 5.517 -16.106 1.00 56.47 86 VAL A C 1
ATOM 682 O O . VAL A 1 86 ? 18.902 6.180 -16.733 1.00 56.47 86 VAL A O 1
ATOM 685 N N . ARG A 1 87 ? 17.619 4.346 -16.565 1.00 63.59 87 ARG A N 1
ATOM 686 C CA . ARG A 1 87 ? 17.944 3.812 -17.893 1.00 63.59 87 ARG A CA 1
ATOM 687 C C . ARG A 1 87 ? 16.993 4.431 -18.906 1.00 63.59 87 ARG A C 1
ATOM 689 O O . ARG A 1 87 ? 15.777 4.374 -18.722 1.00 63.59 87 ARG A O 1
ATOM 696 N N . THR A 1 88 ? 17.530 4.993 -19.978 1.00 65.25 88 THR A N 1
ATOM 697 C CA . THR A 1 88 ? 16.764 5.664 -21.039 1.00 65.25 88 THR A CA 1
ATOM 698 C C . THR A 1 88 ? 16.861 4.841 -22.326 1.00 65.25 88 THR A C 1
ATOM 700 O O . THR A 1 88 ? 17.950 4.353 -22.625 1.00 65.25 88 THR A O 1
ATOM 703 N N . PRO A 1 89 ? 15.776 4.665 -23.105 1.00 70.00 89 PRO A N 1
ATOM 704 C CA . PRO A 1 89 ? 15.874 3.982 -24.395 1.00 70.00 89 PRO A CA 1
ATOM 705 C C . PRO A 1 89 ? 16.731 4.769 -25.386 1.00 70.00 89 PRO A C 1
ATOM 707 O O . PRO A 1 89 ? 16.790 6.000 -25.337 1.00 70.00 89 PRO A O 1
ATOM 710 N N . TYR A 1 90 ? 17.336 4.063 -26.338 1.00 71.56 90 TYR A N 1
ATOM 711 C CA . TYR A 1 90 ? 18.010 4.688 -27.474 1.00 71.56 90 TYR A CA 1
ATOM 712 C C . TYR A 1 90 ? 16.997 4.961 -28.592 1.00 71.56 90 TYR A C 1
ATOM 714 O O . TYR A 1 90 ? 16.433 4.028 -29.163 1.00 71.56 90 TYR A O 1
ATOM 722 N N . TYR A 1 91 ? 16.759 6.240 -28.903 1.00 60.41 91 TYR A N 1
ATOM 723 C CA . TYR A 1 91 ? 15.692 6.667 -29.824 1.00 60.41 91 TYR A CA 1
ATOM 724 C C . TYR A 1 91 ? 16.164 7.137 -31.208 1.00 60.41 91 TYR A C 1
ATOM 726 O O . TYR A 1 91 ? 15.341 7.320 -32.100 1.00 60.41 91 TYR A O 1
ATOM 734 N N . ARG A 1 92 ? 17.466 7.346 -31.429 1.00 63.16 92 ARG A N 1
ATOM 735 C CA . ARG A 1 92 ? 17.984 7.855 -32.709 1.00 63.16 92 ARG A CA 1
ATOM 736 C C . ARG A 1 92 ? 18.734 6.760 -33.444 1.00 63.16 92 ARG A C 1
ATOM 738 O O . ARG A 1 92 ? 19.786 6.388 -32.963 1.00 63.16 92 ARG A O 1
ATOM 745 N N . HIS A 1 93 ? 18.167 6.265 -34.547 1.00 57.09 93 HIS A N 1
ATOM 746 C CA . HIS A 1 93 ? 18.798 5.866 -35.822 1.00 57.09 93 HIS A CA 1
ATOM 747 C C . HIS A 1 93 ? 17.708 5.240 -36.718 1.00 57.09 93 HIS A C 1
ATOM 749 O O . HIS A 1 93 ? 16.828 4.547 -36.213 1.00 57.09 93 HIS A O 1
ATOM 755 N N . ARG A 1 94 ? 17.742 5.516 -38.034 1.00 57.75 94 ARG A N 1
ATOM 756 C CA . ARG A 1 94 ? 16.749 5.041 -39.027 1.00 57.75 94 ARG A CA 1
ATOM 757 C C . ARG A 1 94 ? 16.706 3.507 -39.119 1.00 57.75 94 ARG A C 1
ATOM 759 O O . ARG A 1 94 ? 15.651 2.948 -39.380 1.00 57.75 94 ARG A O 1
ATOM 766 N N . GLU A 1 95 ? 17.829 2.864 -38.805 1.00 59.78 95 GLU A N 1
ATOM 767 C CA . GLU A 1 95 ? 17.963 1.433 -38.536 1.00 59.78 95 GLU A CA 1
ATOM 768 C C . GLU A 1 95 ? 18.823 1.283 -37.274 1.00 59.78 95 GLU A C 1
ATOM 770 O O . GLU A 1 95 ? 19.952 1.772 -37.223 1.00 59.78 95 GLU A O 1
ATOM 775 N N . GLN A 1 96 ? 18.279 0.686 -36.210 1.00 64.88 96 GLN A N 1
ATOM 776 C CA . GLN A 1 96 ? 19.038 0.472 -34.975 1.00 64.88 96 GLN A CA 1
ATOM 777 C C . GLN A 1 96 ? 19.879 -0.802 -35.098 1.00 64.88 96 GLN A C 1
ATOM 779 O O . GLN A 1 96 ? 19.309 -1.856 -35.383 1.00 64.88 96 GLN A O 1
ATOM 784 N N . PRO A 1 97 ? 21.195 -0.754 -34.827 1.00 79.19 97 PRO A N 1
ATOM 785 C CA . PRO A 1 97 ? 22.011 -1.953 -34.681 1.00 79.19 97 PRO A CA 1
ATOM 786 C C . PRO A 1 97 ? 21.393 -2.954 -33.692 1.00 79.19 97 PRO A C 1
ATOM 788 O O . PRO A 1 97 ? 20.795 -2.559 -32.688 1.00 79.19 97 PRO A O 1
ATOM 791 N N . ALA A 1 98 ? 21.575 -4.254 -33.941 1.00 79.75 98 ALA A N 1
ATOM 792 C CA . ALA A 1 98 ? 20.922 -5.330 -33.184 1.00 79.75 98 ALA A CA 1
ATOM 793 C C . ALA A 1 98 ? 21.138 -5.251 -31.659 1.00 79.75 98 ALA A C 1
ATOM 795 O O . ALA A 1 98 ? 20.236 -5.579 -30.889 1.00 79.75 98 ALA A O 1
ATOM 796 N N . HIS A 1 99 ? 22.296 -4.757 -31.208 1.00 76.50 99 HIS A N 1
ATOM 797 C CA . HIS A 1 99 ? 22.583 -4.590 -29.781 1.00 76.50 99 HIS A CA 1
ATOM 798 C C . HIS A 1 99 ? 21.742 -3.480 -29.121 1.00 76.50 99 HIS A C 1
ATOM 800 O O . HIS A 1 99 ? 21.307 -3.646 -27.983 1.00 76.50 99 HIS A O 1
ATOM 806 N N . TYR A 1 100 ? 21.429 -2.388 -29.832 1.00 75.44 100 TYR A N 1
ATOM 807 C CA . TYR A 1 100 ? 20.520 -1.347 -29.335 1.00 75.44 100 TYR A CA 1
ATOM 808 C C . TYR A 1 100 ? 19.065 -1.815 -29.332 1.00 75.44 100 TYR A C 1
ATOM 810 O O . TYR A 1 100 ? 18.329 -1.518 -28.393 1.00 75.44 100 TYR A O 1
ATOM 818 N N . GLN A 1 101 ? 18.659 -2.600 -30.334 1.00 79.50 101 GLN A N 1
ATOM 819 C CA . GLN A 1 101 ? 17.333 -3.221 -30.345 1.00 79.50 101 GLN A CA 1
ATOM 820 C C . GLN A 1 101 ? 17.165 -4.185 -29.167 1.00 79.50 101 GLN A C 1
ATOM 822 O O . GLN A 1 101 ? 16.138 -4.153 -28.494 1.00 79.50 101 GLN A O 1
ATOM 827 N N . GLN A 1 102 ? 18.179 -5.011 -28.888 1.00 80.25 102 GLN A N 1
ATOM 828 C CA . GLN A 1 102 ? 18.168 -5.925 -27.749 1.00 80.25 102 GLN A CA 1
ATOM 829 C C . GLN A 1 102 ? 18.098 -5.164 -26.421 1.00 80.25 102 GLN A C 1
ATOM 831 O O . GLN A 1 102 ? 17.222 -5.450 -25.610 1.00 80.25 102 GLN A O 1
ATOM 836 N N . TYR A 1 103 ? 18.921 -4.125 -26.247 1.00 76.75 103 TYR A N 1
ATOM 837 C CA . TYR A 1 103 ? 18.855 -3.250 -25.076 1.00 76.75 103 TYR A CA 1
ATOM 838 C C . TYR A 1 103 ? 17.467 -2.618 -24.898 1.00 76.75 103 TYR A C 1
ATOM 840 O O . TYR A 1 103 ? 16.919 -2.638 -23.800 1.00 76.75 103 TYR A O 1
ATOM 848 N N . ASN A 1 104 ? 16.871 -2.087 -25.970 1.00 78.75 104 ASN A N 1
ATOM 849 C CA . ASN A 1 104 ? 15.542 -1.477 -25.931 1.00 78.75 104 ASN A CA 1
ATOM 850 C C . ASN A 1 104 ? 14.439 -2.508 -25.625 1.00 78.75 104 ASN A C 1
ATOM 852 O O . ASN A 1 104 ? 13.489 -2.179 -24.916 1.00 78.75 104 ASN A O 1
ATOM 856 N N . ARG A 1 105 ? 14.568 -3.759 -26.095 1.00 78.12 105 ARG A N 1
ATOM 857 C CA . ARG A 1 105 ? 13.661 -4.866 -25.735 1.00 78.12 105 ARG A CA 1
ATOM 858 C C . ARG A 1 105 ? 13.763 -5.224 -24.256 1.00 78.12 105 ARG A C 1
ATOM 860 O O . ARG A 1 105 ? 12.736 -5.333 -23.589 1.00 78.12 105 ARG A O 1
ATOM 867 N N . ASP A 1 106 ? 14.978 -5.358 -23.736 1.00 69.25 106 ASP A N 1
ATOM 868 C CA . ASP A 1 106 ? 15.211 -5.671 -22.324 1.00 69.25 106 ASP A CA 1
ATOM 869 C C . ASP A 1 106 ? 14.747 -4.516 -21.425 1.00 69.25 106 ASP A C 1
ATOM 871 O O . ASP A 1 106 ? 14.080 -4.728 -20.413 1.00 69.25 106 ASP A O 1
ATOM 875 N N . HIS A 1 107 ? 14.995 -3.275 -21.845 1.00 70.94 107 HIS A N 1
ATOM 876 C CA . HIS A 1 107 ? 14.497 -2.066 -21.192 1.00 70.94 107 HIS A CA 1
ATOM 877 C C . HIS A 1 107 ? 12.964 -1.995 -21.166 1.00 70.94 107 HIS A C 1
ATOM 879 O O . HIS A 1 107 ? 12.378 -1.752 -20.109 1.00 70.94 107 HIS A O 1
ATOM 885 N N . ALA A 1 108 ? 12.302 -2.277 -22.291 1.00 69.31 108 ALA A N 1
ATOM 886 C CA . ALA A 1 108 ? 10.844 -2.328 -22.373 1.00 69.31 108 ALA A CA 1
ATOM 887 C C . ALA A 1 108 ? 10.265 -3.444 -21.491 1.00 69.31 108 ALA A C 1
ATOM 889 O O . ALA A 1 108 ? 9.271 -3.224 -20.800 1.00 69.31 108 ALA A O 1
ATOM 890 N N . ARG A 1 109 ? 10.910 -4.617 -21.439 1.00 67.12 109 ARG A N 1
ATOM 891 C CA . ARG A 1 109 ? 10.504 -5.729 -20.565 1.00 67.12 109 ARG A CA 1
ATOM 892 C C . ARG A 1 109 ? 10.578 -5.352 -19.085 1.00 67.12 109 ARG A C 1
ATOM 894 O O . ARG A 1 109 ? 9.685 -5.723 -18.329 1.00 67.12 109 ARG A O 1
ATOM 901 N N . LEU A 1 110 ? 11.592 -4.581 -18.689 1.00 61.75 110 LEU A N 1
ATOM 902 C CA . LEU A 1 110 ? 11.734 -4.063 -17.324 1.00 61.75 110 LEU A CA 1
ATOM 903 C C . LEU A 1 110 ? 10.704 -2.963 -16.995 1.00 61.75 110 LEU A C 1
ATOM 905 O O . LEU A 1 110 ? 10.230 -2.896 -15.864 1.00 61.75 110 LEU A O 1
ATOM 909 N N . ARG A 1 111 ? 10.309 -2.124 -17.967 1.00 62.81 111 ARG A N 1
ATOM 910 C CA . ARG A 1 111 ? 9.286 -1.070 -17.783 1.00 62.81 111 ARG A CA 1
ATOM 911 C C . ARG A 1 111 ? 7.847 -1.585 -17.817 1.00 62.81 111 ARG A C 1
ATOM 913 O O . ARG A 1 111 ? 6.987 -1.029 -17.132 1.00 62.81 111 ARG A O 1
ATOM 920 N N . ALA A 1 112 ? 7.581 -2.640 -18.585 1.00 65.19 112 ALA A N 1
ATOM 921 C CA . ALA A 1 112 ? 6.234 -3.117 -18.889 1.00 65.19 112 ALA A CA 1
ATOM 922 C C . ALA A 1 112 ? 5.351 -3.426 -17.662 1.00 65.19 112 ALA A C 1
ATOM 924 O O . ALA A 1 112 ? 4.158 -3.126 -17.728 1.00 65.19 112 ALA A O 1
ATOM 925 N N . PRO A 1 113 ? 5.845 -4.010 -16.550 1.00 58.34 113 PRO A N 1
ATOM 926 C CA . PRO A 1 113 ? 5.025 -4.205 -15.351 1.00 58.34 113 PRO A CA 1
ATOM 927 C C . PRO A 1 113 ? 4.559 -2.876 -14.756 1.00 58.34 113 PRO A C 1
ATOM 929 O O . PRO A 1 113 ? 3.388 -2.720 -14.415 1.00 58.34 113 PRO A O 1
ATOM 932 N N . GLY A 1 114 ? 5.453 -1.885 -14.707 1.00 56.06 114 GLY A N 1
ATOM 933 C CA . GLY A 1 114 ? 5.116 -0.582 -14.163 1.00 56.06 114 GLY A CA 1
ATOM 934 C C . GLY A 1 114 ? 4.206 0.239 -15.057 1.00 56.06 114 GLY A C 1
ATOM 935 O O . GLY A 1 114 ? 3.258 0.846 -14.573 1.00 56.06 114 GLY A O 1
ATOM 936 N N . GLU A 1 115 ? 4.427 0.210 -16.366 1.00 62.34 115 GLU A N 1
ATOM 937 C CA . GLU A 1 115 ? 3.553 0.884 -17.328 1.00 62.34 115 GLU A CA 1
ATOM 938 C C . GLU A 1 115 ? 2.153 0.277 -17.364 1.00 62.34 115 GLU A C 1
ATOM 940 O O . GLU A 1 115 ? 1.175 1.022 -17.403 1.00 62.34 115 GLU A O 1
ATOM 945 N N . ARG A 1 116 ? 2.036 -1.056 -17.277 1.00 63.22 116 ARG A N 1
ATOM 946 C CA . ARG A 1 116 ? 0.740 -1.737 -17.140 1.00 63.22 116 ARG A CA 1
ATOM 947 C C . ARG A 1 116 ? 0.038 -1.341 -15.848 1.00 63.22 116 ARG A C 1
ATOM 949 O O . ARG A 1 116 ? -1.144 -1.007 -15.894 1.00 63.22 116 ARG A O 1
ATOM 956 N N . ALA A 1 117 ? 0.768 -1.283 -14.735 1.00 56.22 117 ALA A N 1
ATOM 957 C CA . ALA A 1 117 ? 0.227 -0.801 -13.472 1.00 56.22 117 ALA A CA 1
ATOM 958 C C . ALA A 1 117 ? -0.268 0.657 -13.578 1.00 56.22 117 ALA A C 1
ATOM 960 O O . ALA A 1 117 ? -1.393 0.964 -13.197 1.00 56.22 117 ALA A O 1
ATOM 961 N N . PHE A 1 118 ? 0.511 1.554 -14.192 1.00 56.25 118 PHE A N 1
ATOM 962 C CA . PHE A 1 118 ? 0.109 2.943 -14.447 1.00 56.25 118 PHE A CA 1
ATOM 963 C C . PHE A 1 118 ? -1.065 3.077 -15.432 1.00 56.25 118 PHE A C 1
ATOM 965 O O . PHE A 1 118 ? -1.879 3.992 -15.301 1.00 56.25 118 PHE A O 1
ATOM 972 N N . ALA A 1 119 ? -1.176 2.193 -16.423 1.00 64.38 119 ALA A N 1
ATOM 973 C CA . ALA A 1 119 ? -2.299 2.169 -17.356 1.00 64.38 119 ALA A CA 1
ATOM 974 C C . ALA A 1 119 ? -3.592 1.715 -16.664 1.00 64.38 119 ALA A C 1
ATOM 976 O O . ALA A 1 119 ? -4.634 2.344 -16.844 1.00 64.38 119 ALA A O 1
ATOM 977 N N . GLN A 1 120 ? -3.514 0.688 -15.816 1.00 64.75 120 GLN A N 1
ATOM 978 C CA . GLN A 1 120 ? -4.625 0.253 -14.969 1.00 64.75 120 GLN A CA 1
ATOM 979 C C . GLN A 1 120 ? -5.011 1.345 -13.965 1.00 64.75 120 GLN A C 1
ATOM 981 O O . GLN A 1 120 ? -6.186 1.633 -13.790 1.00 64.75 120 GLN A O 1
ATOM 986 N N . LEU A 1 121 ? -4.044 2.064 -13.396 1.00 62.72 121 LEU A N 1
ATOM 987 C CA . LEU A 1 121 ? -4.315 3.198 -12.513 1.00 62.72 121 LEU A CA 1
ATOM 988 C C . LEU A 1 121 ? -5.172 4.301 -13.148 1.00 62.72 121 LEU A C 1
ATOM 990 O O . LEU A 1 121 ? -6.011 4.900 -12.474 1.00 62.72 121 LEU A O 1
ATOM 994 N N . LYS A 1 122 ? -5.013 4.548 -14.452 1.00 62.47 122 LYS A N 1
ATOM 995 C CA . LYS A 1 122 ? -5.812 5.542 -15.190 1.00 62.47 122 LYS A CA 1
ATOM 996 C C . LYS A 1 122 ? -7.287 5.147 -15.335 1.00 62.47 122 LYS A C 1
ATOM 998 O O . LYS A 1 122 ? -8.120 6.016 -15.604 1.00 62.47 122 LYS A O 1
ATOM 1003 N N . THR A 1 123 ? -7.636 3.872 -15.151 1.00 65.56 123 THR A N 1
ATOM 1004 C CA . THR A 1 123 ? -9.033 3.413 -15.196 1.00 65.56 123 THR A CA 1
ATOM 1005 C C . THR A 1 123 ? -9.736 3.529 -13.838 1.00 65.56 123 THR A C 1
ATOM 1007 O O . THR A 1 123 ? -10.966 3.478 -13.784 1.00 65.56 123 THR A O 1
ATOM 1010 N N . TRP A 1 124 ? -9.002 3.760 -12.743 1.00 65.75 124 TRP A N 1
ATOM 1011 C CA . TRP A 1 124 ? -9.549 3.742 -11.384 1.00 65.75 124 TRP A CA 1
ATOM 1012 C C . TRP A 1 124 ? -10.180 5.085 -10.988 1.00 65.75 124 TRP A C 1
ATOM 1014 O O . TRP A 1 124 ? -9.578 6.154 -11.113 1.00 65.75 124 TRP A O 1
ATOM 1024 N N . LYS A 1 125 ? -11.403 5.031 -10.439 1.00 61.62 125 LYS A N 1
ATOM 1025 C CA . LYS A 1 125 ? -12.176 6.217 -10.012 1.00 61.62 125 LYS A CA 1
ATOM 1026 C C . LYS A 1 125 ? -11.463 7.056 -8.939 1.00 61.62 125 LYS A C 1
ATOM 1028 O O . LYS A 1 125 ? -11.649 8.271 -8.928 1.00 61.62 125 LYS A O 1
ATOM 1033 N N . LEU A 1 126 ? -10.619 6.431 -8.106 1.00 60.53 126 LEU A N 1
ATOM 1034 C CA . LEU A 1 126 ? -9.793 7.092 -7.085 1.00 60.53 126 LEU A CA 1
ATOM 1035 C C . LEU A 1 126 ? -8.981 8.251 -7.682 1.00 60.53 126 LEU A C 1
ATOM 1037 O O . LEU A 1 126 ? -9.045 9.364 -7.175 1.00 60.53 126 LEU A O 1
ATOM 1041 N N . PHE A 1 127 ? -8.288 8.034 -8.803 1.00 63.12 127 PHE A N 1
ATOM 1042 C CA . PHE A 1 127 ? -7.422 9.051 -9.416 1.00 63.12 127 PHE A CA 1
ATOM 1043 C C . PHE A 1 127 ? -8.172 10.058 -10.291 1.00 63.12 127 PHE A C 1
ATOM 1045 O O . PHE A 1 127 ? -7.643 11.127 -10.578 1.00 63.12 127 PHE A O 1
ATOM 1052 N N . ARG A 1 128 ? -9.420 9.757 -10.674 1.00 62.22 128 ARG A N 1
ATOM 1053 C CA . ARG A 1 128 ? -10.268 10.676 -11.449 1.00 62.22 128 ARG A CA 1
ATOM 1054 C C . ARG A 1 128 ? -10.911 11.764 -10.576 1.00 62.22 128 ARG A C 1
ATOM 1056 O O . ARG A 1 128 ? -11.252 12.820 -11.093 1.00 62.22 128 ARG A O 1
ATOM 1063 N N . ALA A 1 129 ? -11.069 11.509 -9.275 1.00 57.62 129 ALA A N 1
ATOM 1064 C CA . ALA A 1 129 ? -11.729 12.413 -8.326 1.00 57.62 129 ALA A CA 1
ATOM 1065 C C . ALA A 1 129 ? -10.882 12.748 -7.078 1.00 57.62 129 ALA A C 1
ATOM 1067 O O . ALA A 1 129 ? -11.379 13.397 -6.155 1.00 57.62 129 ALA A O 1
ATOM 1068 N N . ALA A 1 130 ? -9.620 12.309 -7.022 1.00 59.81 130 ALA A N 1
ATOM 1069 C CA . ALA A 1 130 ? -8.734 12.544 -5.885 1.00 59.81 130 ALA A CA 1
ATOM 1070 C C . ALA A 1 130 ? -8.530 14.048 -5.625 1.00 59.81 130 ALA A C 1
ATOM 1072 O O . ALA A 1 130 ? -7.835 14.734 -6.368 1.00 59.81 130 ALA A O 1
ATOM 1073 N N . ARG A 1 131 ? -9.088 14.546 -4.513 1.00 59.62 131 ARG A N 1
ATOM 1074 C CA . ARG A 1 131 ? -8.811 15.881 -3.952 1.00 59.62 131 ARG A CA 1
ATOM 1075 C C . ARG A 1 131 ? -7.851 15.784 -2.764 1.00 59.62 131 ARG A C 1
ATOM 1077 O O . ARG A 1 131 ? -8.178 16.192 -1.654 1.00 59.62 131 ARG A O 1
ATOM 1084 N N . CYS A 1 132 ? -6.689 15.170 -2.971 1.00 66.75 132 CYS A N 1
ATOM 1085 C CA . CYS A 1 132 ? -5.646 15.035 -1.954 1.00 66.75 132 CYS A CA 1
ATOM 1086 C C . CYS A 1 132 ? -4.346 15.726 -2.391 1.00 66.75 132 CYS A C 1
ATOM 1088 O O . CYS A 1 132 ? -4.177 16.084 -3.553 1.00 66.75 132 CYS A O 1
ATOM 1090 N N . SER A 1 133 ? -3.435 15.967 -1.442 1.0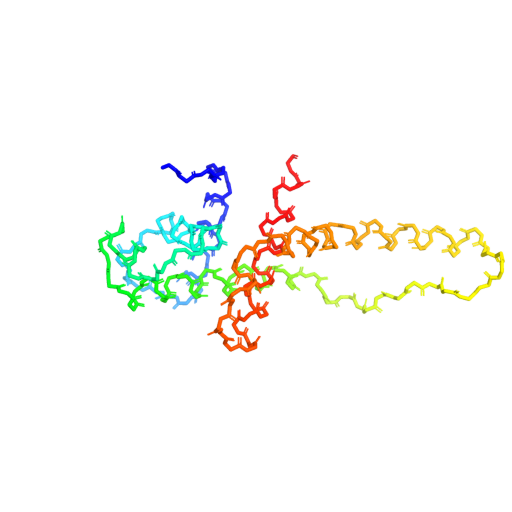0 74.81 133 SER A N 1
ATOM 1091 C CA . SER A 1 133 ? -2.187 16.680 -1.732 1.00 74.81 133 SER A CA 1
ATOM 1092 C C . SER A 1 133 ? -1.322 15.925 -2.759 1.00 74.81 133 SER A C 1
ATOM 1094 O O . SER A 1 133 ? -1.360 14.690 -2.793 1.00 74.81 133 SER A O 1
ATOM 1096 N N . PRO A 1 134 ? -0.470 16.620 -3.541 1.00 69.19 134 PRO A N 1
ATOM 1097 C CA . PRO A 1 134 ? 0.434 15.977 -4.502 1.00 69.19 134 PRO A CA 1
ATOM 1098 C C . PRO A 1 134 ? 1.331 14.901 -3.873 1.00 69.19 134 PRO A C 1
ATOM 1100 O O . PRO A 1 134 ? 1.603 13.868 -4.471 1.00 69.19 134 PRO A O 1
ATOM 1103 N N . ARG A 1 135 ? 1.750 15.085 -2.615 1.00 73.00 135 ARG A N 1
ATOM 1104 C CA . ARG A 1 135 ? 2.517 14.062 -1.885 1.00 73.00 135 ARG A CA 1
ATOM 1105 C C . ARG A 1 135 ? 1.691 12.802 -1.630 1.00 73.00 135 ARG A C 1
ATOM 1107 O O . ARG A 1 135 ? 2.208 11.695 -1.734 1.00 73.00 135 ARG A O 1
ATOM 1114 N N . ARG A 1 136 ? 0.407 12.965 -1.306 1.00 74.06 136 ARG A N 1
ATOM 1115 C CA . ARG A 1 136 ? -0.493 11.848 -1.018 1.00 74.06 136 ARG A CA 1
ATOM 1116 C C . ARG A 1 136 ? -0.884 11.091 -2.279 1.00 74.06 136 ARG A C 1
ATOM 1118 O O . ARG A 1 136 ? -0.907 9.864 -2.249 1.00 74.06 136 ARG A O 1
ATOM 1125 N N . ILE A 1 137 ? -1.135 11.796 -3.384 1.00 73.06 137 ILE A N 1
ATOM 1126 C CA . ILE A 1 137 ? -1.444 11.138 -4.657 1.00 73.06 137 ILE A CA 1
ATOM 1127 C C . ILE A 1 137 ? -0.240 10.331 -5.163 1.00 73.06 137 ILE A C 1
ATOM 1129 O O . ILE A 1 137 ? -0.421 9.183 -5.551 1.00 73.06 137 ILE A O 1
ATOM 1133 N N . SER A 1 138 ? 0.992 10.847 -5.037 1.00 73.75 138 SER A N 1
ATOM 1134 C CA . SER A 1 138 ? 2.209 10.102 -5.398 1.00 73.75 138 SER A CA 1
ATOM 1135 C C . SER A 1 138 ? 2.400 8.829 -4.569 1.00 73.75 138 SER A C 1
ATOM 1137 O O . SER A 1 138 ? 2.760 7.792 -5.124 1.00 73.75 138 SER A O 1
ATOM 1139 N N . LYS A 1 139 ? 2.113 8.868 -3.260 1.00 75.69 139 LYS A N 1
ATOM 1140 C CA . LYS A 1 139 ? 2.152 7.669 -2.406 1.00 75.69 139 LYS A CA 1
ATOM 1141 C C . LYS A 1 139 ? 1.073 6.651 -2.790 1.00 75.69 139 LYS A C 1
ATOM 1143 O O . LYS A 1 139 ? 1.368 5.467 -2.868 1.00 75.69 139 LYS A O 1
ATOM 1148 N N . LEU A 1 140 ? -0.152 7.095 -3.089 1.00 73.25 140 LEU A N 1
ATOM 1149 C CA . LEU A 1 140 ? -1.235 6.209 -3.545 1.00 73.25 140 LEU A CA 1
ATOM 1150 C C . LEU A 1 140 ? -0.912 5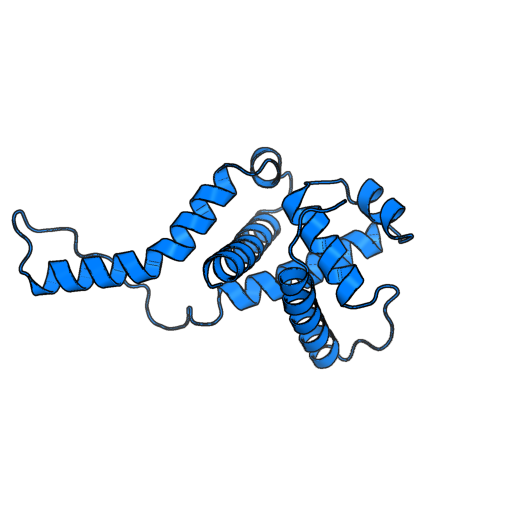.543 -4.890 1.00 73.25 140 LEU A C 1
ATOM 1152 O O . LEU A 1 140 ? -1.189 4.357 -5.067 1.00 73.25 140 LEU A O 1
ATOM 1156 N N . ILE A 1 141 ? -0.308 6.286 -5.819 1.00 73.12 141 ILE A N 1
ATOM 1157 C CA . ILE A 1 141 ? 0.165 5.765 -7.108 1.00 73.12 141 ILE A CA 1
ATOM 1158 C C . ILE A 1 141 ? 1.219 4.676 -6.886 1.00 73.12 141 ILE A C 1
ATOM 1160 O O . ILE A 1 141 ? 1.068 3.575 -7.408 1.00 73.12 141 ILE A O 1
ATOM 1164 N N . ALA A 1 142 ? 2.252 4.962 -6.086 1.00 72.50 142 ALA A N 1
ATOM 1165 C CA . ALA A 1 142 ? 3.315 4.006 -5.783 1.00 72.50 142 ALA A CA 1
ATOM 1166 C C . ALA A 1 142 ? 2.769 2.758 -5.071 1.00 72.50 142 ALA A C 1
ATOM 1168 O O . ALA A 1 142 ? 3.076 1.637 -5.461 1.00 72.50 142 ALA A O 1
ATOM 1169 N N . ALA A 1 143 ? 1.875 2.939 -4.094 1.00 73.25 143 ALA A N 1
ATOM 1170 C CA . ALA A 1 143 ? 1.241 1.832 -3.392 1.00 73.25 143 ALA A CA 1
ATOM 1171 C C . ALA A 1 143 ? 0.436 0.927 -4.329 1.00 73.25 143 ALA A C 1
ATOM 1173 O O . ALA A 1 143 ? 0.538 -0.295 -4.260 1.00 73.25 143 ALA A O 1
ATOM 1174 N N . THR A 1 144 ? -0.345 1.520 -5.231 1.00 72.75 144 THR A N 1
ATOM 1175 C CA . THR A 1 144 ? -1.144 0.742 -6.179 1.00 72.75 144 THR A CA 1
ATOM 1176 C C . THR A 1 144 ? -0.268 0.046 -7.219 1.00 72.75 144 THR A C 1
ATOM 1178 O O . THR A 1 144 ? -0.554 -1.082 -7.600 1.00 72.75 144 THR A O 1
ATOM 1181 N N . HIS A 1 145 ? 0.829 0.675 -7.644 1.00 69.69 145 HIS A N 1
ATOM 1182 C CA . HIS A 1 145 ? 1.814 0.054 -8.530 1.00 69.69 145 HIS A CA 1
ATOM 1183 C C . HIS A 1 145 ? 2.437 -1.210 -7.915 1.00 69.69 145 HIS A C 1
ATOM 1185 O O . HIS A 1 145 ? 2.498 -2.243 -8.585 1.00 69.69 145 HIS A O 1
ATOM 1191 N N . THR A 1 146 ? 2.779 -1.181 -6.625 1.00 73.31 146 THR A N 1
ATOM 1192 C CA . THR A 1 146 ? 3.231 -2.371 -5.883 1.00 73.31 146 THR A CA 1
ATOM 1193 C C . THR A 1 146 ? 2.167 -3.474 -5.872 1.00 73.31 146 THR A C 1
ATOM 1195 O O . THR A 1 146 ? 2.474 -4.629 -6.143 1.00 73.31 146 THR A O 1
ATOM 1198 N N . LEU A 1 147 ? 0.895 -3.137 -5.629 1.00 70.06 147 LEU A N 1
ATOM 1199 C CA . LEU A 1 147 ? -0.190 -4.131 -5.623 1.00 70.06 147 LEU A CA 1
ATOM 1200 C C . LEU A 1 147 ? -0.369 -4.798 -6.992 1.00 70.06 147 LEU A C 1
ATOM 1202 O O . LEU A 1 147 ? -0.448 -6.019 -7.085 1.00 70.06 147 LEU A O 1
ATOM 1206 N N . LEU A 1 148 ? -0.357 -4.001 -8.060 1.00 68.12 148 LEU A N 1
ATOM 1207 C CA . LEU A 1 148 ? -0.526 -4.499 -9.423 1.00 68.12 148 LEU A CA 1
ATOM 1208 C C . LEU A 1 148 ? 0.673 -5.334 -9.884 1.00 68.12 148 LEU A C 1
ATOM 1210 O O . LEU A 1 148 ? 0.506 -6.294 -10.628 1.00 68.12 148 LEU A O 1
ATOM 1214 N N . THR A 1 149 ? 1.890 -5.015 -9.449 1.00 66.56 149 THR A N 1
ATOM 1215 C CA . THR A 1 149 ? 3.066 -5.845 -9.756 1.00 66.56 149 THR A CA 1
ATOM 1216 C C . THR A 1 149 ? 3.056 -7.169 -8.984 1.00 66.56 149 THR A C 1
ATOM 1218 O O . THR A 1 149 ? 3.418 -8.189 -9.569 1.00 66.56 149 THR A O 1
ATOM 1221 N N . CYS A 1 150 ? 2.558 -7.199 -7.742 1.00 63.12 150 CYS A N 1
ATOM 1222 C CA . CYS A 1 150 ? 2.336 -8.440 -6.991 1.00 63.12 150 CYS A CA 1
ATOM 1223 C C . CYS A 1 150 ? 1.257 -9.337 -7.625 1.00 63.12 150 CYS A C 1
ATOM 1225 O O . CYS A 1 150 ? 1.477 -10.534 -7.756 1.00 63.12 150 CYS A O 1
ATOM 1227 N N . GLU A 1 151 ? 0.131 -8.771 -8.070 1.00 60.91 151 GLU A N 1
ATOM 1228 C CA . GLU A 1 151 ? -0.967 -9.527 -8.705 1.00 60.91 151 GLU A CA 1
ATOM 1229 C C . GLU A 1 151 ? -0.580 -10.156 -10.054 1.00 60.91 151 GLU A C 1
ATOM 1231 O O . GLU A 1 151 ? -1.103 -11.201 -10.417 1.00 60.91 151 GLU A O 1
ATOM 1236 N N . ASN A 1 152 ? 0.341 -9.537 -10.799 1.00 52.75 152 ASN A N 1
ATOM 1237 C CA . ASN A 1 152 ? 0.796 -10.026 -12.107 1.00 52.75 152 ASN A CA 1
ATOM 1238 C C . ASN A 1 152 ? 2.016 -10.968 -12.030 1.00 52.75 152 ASN A C 1
ATOM 1240 O O . ASN A 1 152 ? 2.529 -11.366 -13.077 1.00 52.75 152 ASN A O 1
ATOM 1244 N N . SER A 1 153 ? 2.528 -11.247 -10.826 1.00 50.62 153 SER A N 1
ATOM 1245 C CA . SER A 1 153 ? 3.694 -12.119 -10.604 1.00 50.62 153 SER A CA 1
ATOM 1246 C C . SER A 1 153 ? 3.320 -13.513 -10.075 1.00 50.62 153 SER A C 1
ATOM 1248 O O . SER A 1 153 ? 4.225 -14.288 -9.767 1.00 50.62 153 SER A O 1
ATOM 1250 N N . GLY A 1 154 ? 2.018 -13.801 -9.949 1.00 38.25 154 GLY A N 1
ATOM 1251 C CA . GLY A 1 154 ? 1.460 -15.127 -9.660 1.00 38.25 154 GLY A CA 1
ATOM 1252 C C . GLY A 1 154 ? 1.086 -15.883 -10.925 1.00 38.25 154 GLY A C 1
ATOM 1253 O O . GLY A 1 154 ? 0.710 -15.216 -11.917 1.00 38.25 154 GLY A O 1
#

Sequence (154 aa):
MLDVPHELVEHVSWLVYARRRELGSRRRKLSCFKQALLALAYVRKNETFAQLAAGFDISEATAWRCVDETVEVLADRAYQGAGATVRTPYYRHREQPAHYQQYNRDHARLRAPGERAFAQLKTWKLFRAARCSPRRISKLIAATHTLLTCENSG

Radius of gyration: 18.39 Å; Cα contacts (8 Å, |Δi|>4): 131; chains: 1; bounding box: 41×32×60 Å

Secondary structure (DSSP, 8-state):
-----HHHHHHHHHHHHHHHHHTT----SS-HHHHHHHHHHHHHH---HHHHHHHTTS-HHHHHHHHHHHHHHHHHHHHTTTTS---------SS--HHHHHHHHHHHHHHHHHHHHHHHHTT-HHHHH--S-HHHHHHHHHHHHHHHHHHTT-

pLDDT: mean 73.39, std 12.35, range [38.25, 93.44]

Solvent-accessible surface area (backbone atoms only — not comparable to full-atom values): 8899 Å² total; per-residue (Å²): 135,78,98,62,62,67,68,59,36,51,53,46,12,51,53,45,46,53,51,39,58,76,70,62,67,87,82,71,98,61,54,43,51,58,36,28,46,52,29,50,44,38,70,75,66,56,55,52,47,64,60,52,8,62,77,67,79,49,52,43,70,54,39,48,50,42,32,52,56,46,29,47,58,31,21,55,54,53,50,62,81,64,86,64,72,96,81,75,77,88,83,86,60,102,70,67,58,69,70,57,49,49,50,40,51,54,51,48,62,70,43,45,59,58,52,51,26,54,55,54,49,71,73,38,67,50,73,78,67,62,89,65,55,74,71,55,51,53,30,49,52,30,21,48,37,37,52,45,47,58,66,70,70,110

Foldseek 3Di:
DDPDDPVLLVVLLVLLVVVCVVVVPDDAPDRSSLLSVLLVCCLQVVDQLVVSCVVSVHDSVSSVVSNQSSLQSQLVVLCVVVPDDDDDQDDDDPDDDPVSVVVNVVVCVVCVLQVVLVVVVVVGPCVVDPPDDPVSVSSSSSNSSSSSSVVVVD